Protein AF-A0A434ADX0-F1 (afdb_monomer)

Mean predicted aligned error: 3.62 Å

Sequence (81 aa):
MDLVYRGREITFDEVCSIFLDPALISFEDVGHYDEQRLISVGLSNRGRLLTVVWVERGDVARIITAFEPSHHQKRRYSNAK

Structure (mmCIF, N/CA/C/O backbone):
data_AF-A0A434ADX0-F1
#
_entry.id   AF-A0A434ADX0-F1
#
loop_
_atom_site.group_PDB
_atom_site.id
_atom_site.type_symbol
_atom_site.label_atom_id
_atom_site.label_alt_id
_atom_site.label_comp_id
_atom_site.label_asym_id
_atom_site.label_entity_id
_atom_site.label_seq_id
_atom_site.pdbx_PDB_ins_code
_atom_site.Cartn_x
_atom_site.Cartn_y
_atom_site.Cartn_z
_atom_site.occupancy
_atom_site.B_iso_or_equiv
_atom_site.auth_seq_id
_atom_site.auth_comp_id
_atom_site.auth_asym_id
_atom_site.auth_atom_id
_atom_site.pdbx_PDB_model_num
ATOM 1 N N . MET A 1 1 ? -2.764 -20.165 -1.757 1.00 59.19 1 MET A N 1
ATOM 2 C CA . MET A 1 1 ? -2.621 -18.740 -1.399 1.00 59.19 1 MET A CA 1
ATOM 3 C C . MET A 1 1 ? -1.788 -18.098 -2.485 1.00 59.19 1 MET A C 1
ATOM 5 O O . MET A 1 1 ? -0.653 -18.527 -2.668 1.00 59.19 1 MET A O 1
ATOM 9 N N . ASP A 1 2 ? -2.348 -17.151 -3.230 1.00 77.12 2 ASP A N 1
ATOM 10 C CA . ASP A 1 2 ? -1.584 -16.457 -4.265 1.00 77.12 2 ASP A CA 1
ATOM 11 C C . ASP A 1 2 ? -0.595 -15.500 -3.601 1.00 77.12 2 ASP A C 1
ATOM 13 O O . ASP A 1 2 ? -0.957 -14.681 -2.751 1.00 77.12 2 ASP A O 1
ATOM 17 N N . LEU A 1 3 ? 0.682 -15.678 -3.930 1.00 77.62 3 LEU A N 1
ATOM 18 C CA . LEU A 1 3 ? 1.778 -14.878 -3.401 1.00 77.62 3 LEU A CA 1
ATOM 19 C C . LEU A 1 3 ? 2.098 -13.770 -4.395 1.00 77.62 3 LEU A C 1
ATOM 21 O O . LEU A 1 3 ? 2.405 -14.049 -5.553 1.00 77.62 3 LEU A O 1
ATOM 25 N N . VAL A 1 4 ? 2.087 -12.529 -3.917 1.00 77.88 4 VAL A N 1
ATOM 26 C CA . VAL A 1 4 ? 2.531 -11.359 -4.689 1.00 77.88 4 VAL A CA 1
ATOM 27 C C . VAL A 1 4 ? 4.059 -11.324 -4.746 1.00 77.88 4 VAL A C 1
ATOM 29 O O . VAL A 1 4 ? 4.643 -10.983 -5.770 1.00 77.88 4 VAL A O 1
ATOM 32 N N . TYR A 1 5 ? 4.725 -11.756 -3.670 1.00 74.75 5 TYR A N 1
ATOM 33 C CA . TYR A 1 5 ? 6.179 -11.878 -3.623 1.00 74.75 5 TYR A CA 1
ATOM 34 C C . TYR A 1 5 ? 6.591 -13.152 -2.878 1.00 74.75 5 TYR A C 1
ATOM 36 O O . TYR A 1 5 ? 6.522 -13.230 -1.647 1.00 74.75 5 TYR A O 1
ATOM 44 N N . ARG A 1 6 ? 7.042 -14.168 -3.630 1.00 68.25 6 ARG A N 1
ATOM 45 C CA . ARG A 1 6 ? 7.378 -15.494 -3.077 1.00 68.25 6 ARG A CA 1
ATOM 46 C C . ARG A 1 6 ? 8.527 -15.470 -2.065 1.00 68.25 6 ARG A C 1
ATOM 48 O O . ARG A 1 6 ? 8.510 -16.262 -1.137 1.00 68.25 6 ARG A O 1
ATOM 55 N N . GLY A 1 7 ? 9.486 -14.551 -2.197 1.00 76.06 7 GLY A N 1
ATOM 56 C CA . GLY A 1 7 ? 10.657 -14.485 -1.310 1.00 76.06 7 GLY A CA 1
ATOM 57 C C . GLY A 1 7 ? 10.413 -13.881 0.082 1.00 76.06 7 GLY A C 1
ATOM 58 O O . GLY A 1 7 ? 11.320 -13.904 0.903 1.00 76.06 7 GLY A O 1
ATOM 59 N N . ARG A 1 8 ? 9.233 -13.303 0.353 1.00 73.31 8 ARG A N 1
ATOM 60 C CA . ARG A 1 8 ? 8.872 -12.663 1.646 1.00 73.31 8 ARG A CA 1
ATOM 61 C C . ARG A 1 8 ? 7.500 -13.099 2.162 1.00 73.31 8 ARG A C 1
ATOM 63 O O . ARG A 1 8 ? 6.955 -12.469 3.071 1.00 73.31 8 ARG A O 1
ATOM 70 N N . GLU A 1 9 ? 6.929 -14.137 1.550 1.00 88.19 9 GLU A N 1
ATOM 71 C CA . GLU A 1 9 ? 5.636 -14.709 1.945 1.00 88.19 9 GLU A CA 1
ATOM 72 C C . GLU A 1 9 ? 4.535 -13.642 2.062 1.00 88.19 9 GLU A C 1
ATOM 74 O O . GLU A 1 9 ? 3.744 -13.611 3.007 1.00 88.19 9 GLU A O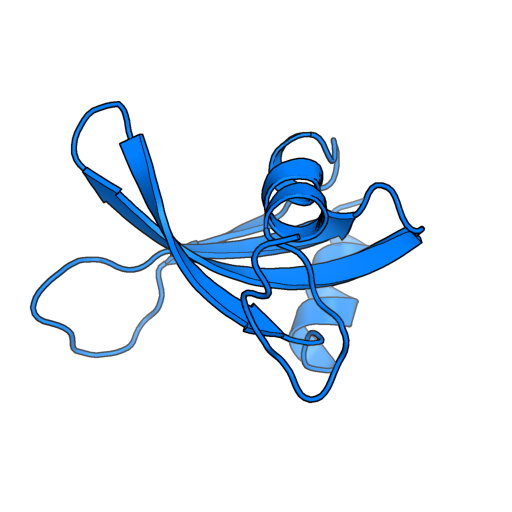 1
ATOM 79 N N . ILE A 1 10 ? 4.527 -12.706 1.109 1.00 92.81 10 ILE A N 1
ATOM 80 C CA . ILE A 1 10 ? 3.512 -11.657 1.022 1.00 92.81 10 ILE A CA 1
ATOM 81 C C . ILE A 1 10 ? 2.369 -12.206 0.173 1.00 92.81 10 ILE A C 1
ATOM 83 O O . ILE A 1 10 ? 2.537 -12.474 -1.023 1.00 92.81 10 ILE A O 1
ATOM 87 N N . THR A 1 11 ? 1.221 -12.412 0.808 1.00 94.25 11 THR A N 1
ATOM 88 C CA . THR A 1 11 ? 0.027 -12.977 0.175 1.00 94.25 11 THR A CA 1
ATOM 89 C C . THR A 1 11 ? -0.809 -11.863 -0.436 1.00 94.25 11 THR A C 1
ATOM 91 O O . THR A 1 11 ? -0.747 -10.719 0.007 1.00 94.25 11 THR A O 1
ATOM 94 N N . PHE A 1 12 ? -1.606 -12.186 -1.450 1.00 93.19 12 PHE A N 1
ATOM 95 C CA . PHE A 1 12 ? -2.511 -11.212 -2.058 1.00 93.19 12 PHE A CA 1
ATOM 96 C C . PHE A 1 12 ? -3.496 -10.618 -1.040 1.00 93.19 12 PHE A C 1
ATOM 98 O O . PHE A 1 12 ? -3.643 -9.405 -0.975 1.00 93.19 12 PHE A O 1
ATOM 105 N N . ASP A 1 13 ? -4.084 -11.460 -0.187 1.00 95.31 13 ASP A N 1
ATOM 106 C CA . ASP A 1 13 ? -4.977 -11.033 0.900 1.00 95.31 13 ASP A CA 1
ATOM 107 C C . ASP A 1 13 ? -4.312 -10.020 1.846 1.00 95.31 13 ASP A C 1
ATOM 109 O O . ASP A 1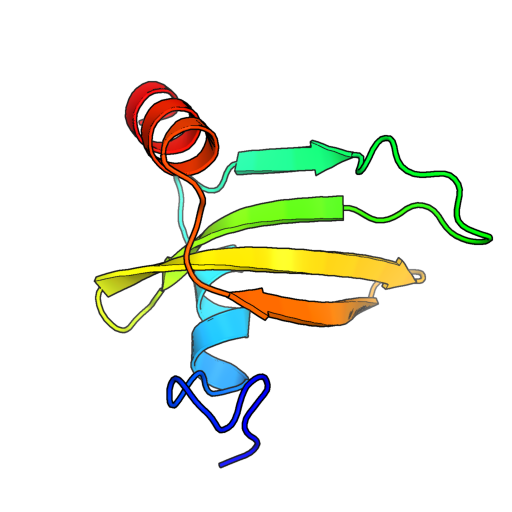 13 ? -4.878 -8.976 2.164 1.00 95.31 13 ASP A O 1
ATOM 113 N N . GLU A 1 14 ? -3.061 -10.280 2.229 1.00 96.44 14 GLU A N 1
ATOM 114 C CA . GLU A 1 14 ? -2.312 -9.372 3.088 1.00 96.44 14 GLU A CA 1
ATOM 115 C C . GLU A 1 14 ? -2.035 -8.034 2.391 1.00 96.44 14 GLU A C 1
ATOM 117 O O . GLU A 1 14 ? -2.155 -6.981 3.014 1.00 96.44 14 GLU A O 1
ATOM 122 N N . VAL A 1 15 ? -1.713 -8.056 1.095 1.00 96.69 15 VAL A N 1
ATOM 123 C CA . VAL A 1 15 ? -1.556 -6.833 0.298 1.00 96.69 15 VAL A CA 1
ATOM 124 C C . VAL A 1 15 ? -2.864 -6.052 0.244 1.00 96.69 15 VAL A C 1
ATOM 126 O O . VAL A 1 15 ? -2.855 -4.853 0.485 1.00 96.69 15 VAL A O 1
ATOM 129 N N . CYS A 1 16 ? -3.994 -6.706 -0.018 1.00 96.69 16 CYS A N 1
ATOM 130 C CA . CYS A 1 16 ? -5.295 -6.041 -0.049 1.00 96.69 16 CYS A CA 1
ATOM 131 C C . CYS A 1 16 ? -5.669 -5.423 1.302 1.00 96.69 16 CYS A C 1
ATOM 133 O O . CYS A 1 16 ? -6.293 -4.365 1.343 1.00 96.69 16 CYS A O 1
ATOM 135 N N . SER A 1 17 ? -5.260 -6.045 2.408 1.00 97.81 17 SER A N 1
ATOM 136 C CA . SER A 1 17 ? -5.613 -5.562 3.741 1.00 97.81 17 SER A CA 1
ATOM 137 C C . SER A 1 17 ? -5.056 -4.176 4.074 1.00 97.81 17 SER A C 1
ATOM 139 O O . SER A 1 17 ? -5.661 -3.486 4.890 1.00 97.81 17 SER A O 1
ATOM 141 N N . ILE A 1 18 ? -3.968 -3.727 3.425 1.00 97.88 18 ILE A N 1
ATOM 142 C CA . ILE A 1 18 ? -3.416 -2.394 3.711 1.00 97.88 18 ILE A CA 1
ATOM 143 C C . ILE A 1 18 ? -4.391 -1.279 3.344 1.00 97.88 18 ILE A C 1
ATOM 145 O O . ILE A 1 18 ? -4.357 -0.221 3.953 1.00 97.88 18 ILE A O 1
ATOM 149 N N . PHE A 1 19 ? -5.277 -1.502 2.369 1.00 96.81 19 PHE A N 1
ATOM 150 C CA . PHE A 1 19 ? -6.239 -0.488 1.932 1.00 96.81 19 PHE A CA 1
ATOM 151 C C . PHE A 1 19 ? -7.334 -0.221 2.975 1.00 96.81 19 PHE A C 1
ATOM 153 O O . PHE A 1 19 ? -8.102 0.724 2.826 1.00 96.81 19 PHE A O 1
ATOM 160 N N . LEU A 1 20 ? -7.398 -1.040 4.030 1.00 97.25 20 LEU A N 1
ATOM 161 C CA . LEU A 1 20 ? -8.282 -0.850 5.179 1.00 97.25 20 LEU A CA 1
ATOM 162 C C . LEU A 1 20 ? -7.591 -0.124 6.341 1.00 97.25 20 LEU A C 1
ATOM 164 O O . LEU A 1 20 ? -8.228 0.123 7.364 1.00 97.25 20 LEU A O 1
ATOM 168 N N . ASP A 1 21 ? -6.303 0.192 6.211 1.00 97.44 21 ASP A N 1
ATOM 169 C CA . ASP A 1 21 ? -5.554 0.930 7.218 1.00 97.44 21 ASP A CA 1
ATOM 170 C C . ASP A 1 21 ? -6.015 2.399 7.270 1.00 97.44 21 ASP A C 1
ATOM 172 O O . ASP A 1 21 ? -5.869 3.121 6.280 1.00 97.44 21 ASP A O 1
ATOM 176 N N . PRO A 1 22 ? -6.527 2.895 8.412 1.00 95.56 22 PRO A N 1
ATOM 177 C CA . PRO A 1 22 ? -6.928 4.294 8.551 1.00 95.56 22 PRO A CA 1
ATOM 178 C C . PRO A 1 22 ? -5.779 5.294 8.366 1.00 95.56 22 PRO A C 1
ATOM 180 O O . PRO A 1 22 ? -6.036 6.458 8.066 1.00 95.56 22 PRO A O 1
ATOM 183 N N . ALA A 1 23 ? -4.530 4.864 8.566 1.00 96.38 23 ALA A N 1
ATOM 184 C CA . ALA A 1 23 ? -3.336 5.690 8.394 1.00 96.38 23 ALA A CA 1
ATOM 185 C C . ALA A 1 23 ? -2.670 5.499 7.018 1.00 96.38 23 ALA A C 1
ATOM 187 O O . ALA A 1 23 ? -1.531 5.936 6.820 1.00 96.38 23 ALA A O 1
ATOM 188 N N . LEU A 1 24 ? -3.355 4.848 6.068 1.00 97.62 24 LEU A N 1
ATOM 189 C CA . LEU A 1 24 ? -2.835 4.612 4.727 1.00 97.62 24 LEU A CA 1
ATOM 190 C C . LEU A 1 24 ? -2.380 5.923 4.079 1.00 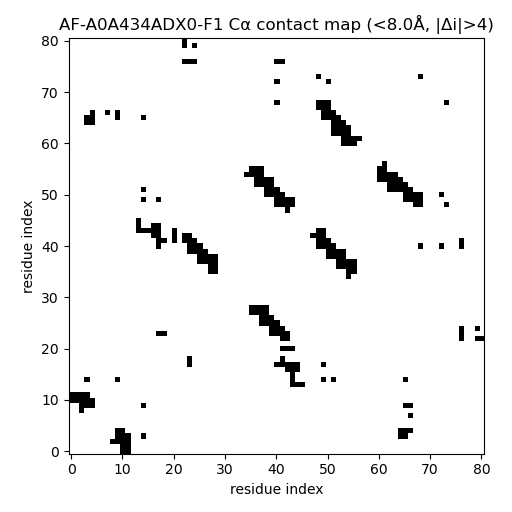97.62 24 LEU A C 1
ATOM 192 O O . LEU A 1 24 ? -3.145 6.879 3.945 1.00 97.62 24 LEU A O 1
ATOM 196 N N . ILE A 1 25 ? -1.142 5.934 3.590 1.00 97.69 25 ILE A N 1
ATOM 197 C CA . ILE A 1 25 ? -0.647 7.016 2.740 1.00 97.69 25 ILE A CA 1
ATOM 198 C C . ILE A 1 25 ? -0.580 6.541 1.295 1.00 97.69 25 ILE A C 1
ATOM 200 O O . ILE A 1 25 ? -0.076 5.453 1.027 1.00 97.69 25 ILE A O 1
ATOM 204 N N . SER A 1 26 ? -1.030 7.382 0.369 1.00 97.06 26 SER A N 1
ATOM 205 C CA . SER A 1 26 ? -0.962 7.135 -1.073 1.00 97.06 26 SER A CA 1
ATOM 206 C C . SER A 1 26 ? -0.365 8.345 -1.778 1.00 97.06 26 SER A C 1
ATOM 208 O O . SER A 1 26 ? -0.638 9.487 -1.408 1.00 97.06 26 SER A O 1
ATOM 210 N N . PHE A 1 27 ? 0.487 8.103 -2.766 1.00 95.81 27 PHE A N 1
ATOM 211 C CA . PHE A 1 27 ? 1.098 9.144 -3.586 1.00 95.81 27 PHE A CA 1
ATOM 212 C C . PHE A 1 27 ? 1.427 8.604 -4.975 1.00 95.81 27 PHE A C 1
ATOM 214 O O . PHE A 1 27 ? 1.595 7.401 -5.168 1.00 95.81 27 PHE A O 1
ATOM 221 N N . GLU A 1 28 ? 1.511 9.506 -5.945 1.00 96.00 28 GLU A N 1
ATOM 222 C CA . GLU A 1 28 ? 1.898 9.171 -7.311 1.00 96.00 28 GLU A CA 1
ATOM 223 C C . GLU A 1 28 ? 3.351 8.683 -7.367 1.00 96.00 28 GLU A C 1
ATOM 225 O O . GLU A 1 28 ? 4.245 9.234 -6.715 1.00 96.00 28 GLU A O 1
ATOM 230 N N . ASP A 1 29 ? 3.585 7.639 -8.159 1.00 94.31 29 ASP A N 1
ATOM 231 C CA . ASP A 1 29 ? 4.928 7.269 -8.583 1.00 94.31 29 ASP A CA 1
ATOM 232 C C . ASP A 1 29 ? 5.406 8.282 -9.630 1.00 94.31 29 ASP A C 1
ATOM 234 O O . ASP A 1 29 ? 4.741 8.499 -10.642 1.00 94.31 29 ASP A O 1
ATOM 238 N N . VAL A 1 30 ? 6.558 8.906 -9.380 1.00 91.88 30 VAL A N 1
ATOM 239 C CA . VAL A 1 30 ? 7.153 9.929 -10.258 1.00 91.88 30 VAL A CA 1
ATOM 240 C C . VAL A 1 30 ? 7.957 9.328 -11.416 1.00 91.88 30 VAL A C 1
ATOM 242 O O . VAL A 1 30 ? 8.561 10.064 -12.197 1.00 91.88 30 VAL A O 1
ATOM 245 N N . GLY A 1 31 ? 8.022 7.997 -11.517 1.00 90.50 31 GLY A N 1
ATOM 246 C CA . GLY A 1 31 ? 8.655 7.315 -12.641 1.00 90.50 31 GLY A CA 1
ATOM 247 C C . GLY A 1 31 ? 7.920 7.530 -13.970 1.00 90.50 31 GLY A C 1
ATOM 248 O O . GLY A 1 31 ? 6.710 7.737 -14.019 1.00 90.50 31 GLY A O 1
ATOM 249 N N . HIS A 1 32 ? 8.662 7.446 -15.075 1.00 91.69 32 HIS A N 1
ATOM 250 C CA . HIS A 1 32 ? 8.090 7.508 -16.420 1.00 91.69 32 HIS A CA 1
ATOM 251 C C . HIS A 1 32 ? 7.569 6.128 -16.838 1.00 91.69 32 HIS A C 1
ATOM 253 O O . HIS A 1 32 ? 8.352 5.229 -17.152 1.00 91.69 32 HIS A O 1
ATOM 259 N N . TYR A 1 33 ? 6.247 5.971 -16.839 1.00 90.94 33 TYR A N 1
ATOM 260 C CA . TYR A 1 33 ? 5.539 4.758 -17.246 1.00 90.94 33 TYR A CA 1
ATOM 261 C C . TYR A 1 33 ? 4.427 5.106 -18.239 1.00 90.94 33 TYR A C 1
ATOM 263 O O . TYR A 1 33 ? 3.943 6.235 -18.257 1.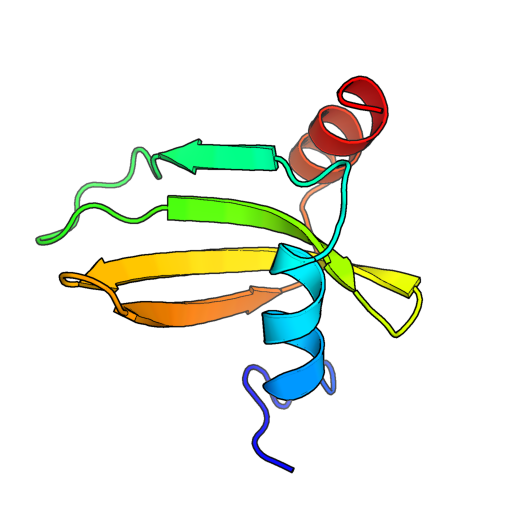00 90.94 33 TYR A O 1
ATOM 271 N N . ASP A 1 34 ? 3.978 4.121 -19.018 1.00 92.19 34 ASP A N 1
ATOM 272 C CA . ASP A 1 34 ? 2.852 4.293 -19.951 1.00 92.19 34 ASP A CA 1
ATOM 273 C C . ASP A 1 34 ? 1.500 4.498 -19.236 1.00 92.19 34 ASP A C 1
ATOM 275 O O . ASP A 1 34 ? 0.517 4.897 -19.856 1.00 92.19 34 ASP A O 1
ATOM 279 N N . GLU A 1 35 ? 1.434 4.210 -17.932 1.00 91.06 35 GLU A N 1
ATOM 280 C CA . GLU A 1 35 ? 0.256 4.395 -17.082 1.00 91.06 35 GLU A CA 1
ATOM 281 C C . GLU A 1 35 ? 0.649 5.003 -15.728 1.00 91.06 35 GLU A C 1
ATOM 283 O O . GLU A 1 35 ? 1.722 4.703 -15.195 1.00 91.06 35 GLU A O 1
ATOM 288 N N . GLN A 1 36 ? -0.228 5.833 -15.150 1.00 94.31 36 GLN A N 1
ATOM 289 C CA . GLN A 1 36 ? 0.002 6.432 -13.835 1.00 94.31 36 GLN A CA 1
ATOM 290 C C . GLN A 1 36 ? -0.023 5.350 -12.755 1.00 94.31 36 GLN A C 1
ATOM 292 O O . GLN A 1 36 ? -1.033 4.670 -12.565 1.00 94.31 36 GLN A O 1
ATOM 297 N N . ARG A 1 37 ? 1.084 5.213 -12.021 1.00 96.56 37 ARG A N 1
ATOM 298 C CA . ARG A 1 37 ? 1.187 4.295 -10.883 1.00 96.56 37 ARG A CA 1
ATOM 299 C C . ARG A 1 37 ? 1.010 5.046 -9.577 1.00 96.56 37 ARG A C 1
ATOM 301 O O . ARG A 1 37 ? 1.439 6.191 -9.431 1.00 96.56 37 ARG A O 1
ATOM 308 N N . LEU A 1 38 ? 0.394 4.372 -8.623 1.00 97.12 38 LEU A N 1
ATOM 309 C CA . LEU A 1 38 ? 0.217 4.830 -7.258 1.00 97.12 38 LEU A CA 1
ATOM 310 C C . LEU A 1 38 ? 1.053 3.950 -6.339 1.00 97.12 38 LEU A C 1
ATOM 312 O O . LEU A 1 38 ? 1.144 2.730 -6.513 1.00 97.12 38 LEU A O 1
ATOM 316 N N . ILE A 1 39 ? 1.671 4.590 -5.358 1.00 97.56 39 ILE A N 1
ATOM 317 C CA . ILE A 1 39 ? 2.399 3.943 -4.281 1.00 97.56 39 ILE A CA 1
ATOM 318 C C . ILE A 1 39 ? 1.613 4.185 -3.005 1.00 97.56 39 ILE A C 1
ATOM 320 O O . ILE A 1 39 ? 1.424 5.327 -2.586 1.00 97.56 39 ILE A O 1
ATOM 324 N N . SER A 1 40 ? 1.202 3.096 -2.371 1.00 98.19 40 SER A N 1
ATOM 325 C CA . SER A 1 40 ? 0.512 3.116 -1.090 1.00 98.19 40 SER A CA 1
ATOM 326 C C . SER A 1 40 ? 1.359 2.442 -0.019 1.00 98.19 40 SER A C 1
ATOM 328 O O . SER A 1 40 ? 1.992 1.418 -0.279 1.00 98.19 40 SER A O 1
ATOM 330 N N . VAL A 1 41 ? 1.396 3.017 1.182 1.00 98.25 41 VAL A N 1
ATOM 331 C CA . VAL A 1 41 ? 2.094 2.450 2.342 1.00 98.25 41 VAL A CA 1
ATOM 332 C C . VAL A 1 41 ? 1.109 2.356 3.497 1.00 98.25 41 VAL A C 1
ATOM 334 O O . VAL A 1 41 ? 0.532 3.370 3.887 1.00 98.25 41 VAL A O 1
ATOM 337 N N . GLY A 1 42 ? 0.934 1.149 4.031 1.00 98.31 42 GLY A N 1
ATOM 338 C CA . GLY A 1 42 ? -0.030 0.874 5.095 1.00 98.31 42 GLY A CA 1
ATOM 339 C C . GLY A 1 42 ? 0.283 -0.398 5.873 1.00 98.31 42 GLY A C 1
ATOM 340 O O . GLY A 1 42 ? 1.101 -1.229 5.456 1.00 98.31 42 GLY A O 1
ATOM 341 N N . LEU A 1 43 ? -0.331 -0.515 7.044 1.00 98.00 43 LEU A N 1
ATOM 342 C CA . LEU A 1 43 ? -0.234 -1.652 7.944 1.00 98.00 43 LEU A CA 1
ATOM 343 C C . LEU A 1 43 ? -1.177 -2.769 7.486 1.00 98.00 43 LEU A C 1
ATOM 345 O O . LEU A 1 43 ? -2.382 -2.574 7.359 1.00 98.00 43 LEU A O 1
ATOM 349 N N . SER A 1 44 ? -0.630 -3.959 7.258 1.00 97.62 44 SER A N 1
ATOM 350 C CA . SER A 1 44 ? -1.418 -5.132 6.888 1.00 97.62 44 SER A CA 1
ATOM 351 C C . SER A 1 44 ? -2.140 -5.749 8.088 1.00 97.62 44 SER A C 1
ATOM 353 O O . SER A 1 44 ? -1.762 -5.551 9.247 1.00 97.62 44 SER A O 1
ATOM 355 N N . ASN A 1 45 ? -3.119 -6.612 7.812 1.00 97.00 45 ASN A N 1
ATOM 356 C CA . ASN A 1 45 ? -3.803 -7.453 8.801 1.00 97.00 45 ASN A CA 1
ATOM 357 C C . ASN A 1 45 ? -2.863 -8.406 9.571 1.00 97.00 45 ASN A C 1
ATOM 359 O O . ASN A 1 45 ? -3.268 -8.986 10.577 1.00 97.00 45 ASN A O 1
ATOM 363 N N . ARG A 1 46 ? -1.605 -8.555 9.135 1.00 95.75 46 ARG A N 1
ATOM 364 C CA . ARG A 1 46 ? -0.551 -9.304 9.838 1.00 95.75 46 ARG A CA 1
ATOM 365 C C . ARG A 1 46 ? 0.375 -8.421 10.675 1.00 95.75 46 ARG A C 1
ATOM 367 O O . ARG A 1 46 ? 1.388 -8.905 11.174 1.00 95.75 46 ARG A O 1
ATOM 374 N N . GLY A 1 47 ? 0.073 -7.130 10.799 1.00 95.50 47 GLY A N 1
ATOM 375 C CA . GLY A 1 47 ? 0.904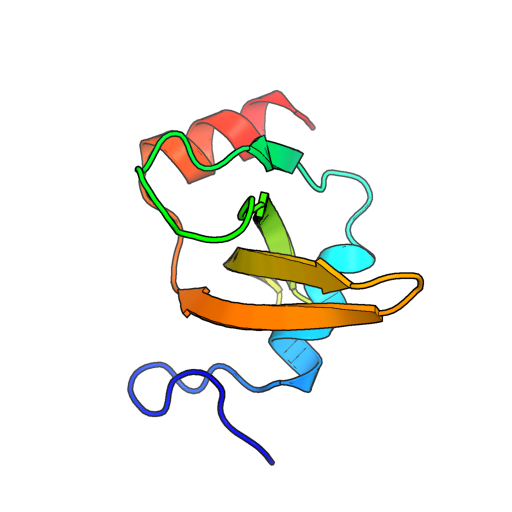 -6.172 11.524 1.00 95.50 47 GLY A CA 1
ATOM 376 C C . GLY A 1 47 ? 2.223 -5.840 10.818 1.00 95.50 47 GLY A C 1
ATOM 377 O O . GLY A 1 47 ? 3.136 -5.315 11.455 1.00 95.50 47 GLY A O 1
ATOM 378 N N . ARG A 1 48 ? 2.351 -6.139 9.516 1.00 95.50 48 ARG A N 1
ATOM 379 C CA . ARG A 1 48 ? 3.518 -5.756 8.709 1.00 95.50 48 ARG A CA 1
ATOM 380 C C . ARG A 1 48 ? 3.213 -4.468 7.962 1.00 95.50 48 ARG A C 1
ATOM 382 O O . ARG A 1 48 ? 2.170 -4.352 7.331 1.00 95.50 48 ARG A O 1
ATOM 389 N N . LEU A 1 49 ? 4.134 -3.511 7.996 1.00 97.25 49 LEU A N 1
ATOM 390 C CA . LEU A 1 49 ? 4.043 -2.347 7.121 1.00 97.25 49 LEU A CA 1
ATOM 391 C C . LEU A 1 49 ? 4.482 -2.761 5.715 1.00 97.25 49 LEU A C 1
ATOM 393 O O . LEU A 1 49 ? 5.573 -3.317 5.560 1.00 97.25 49 LEU A O 1
ATOM 397 N N . LEU A 1 50 ? 3.654 -2.496 4.708 1.00 97.75 50 LEU A N 1
ATOM 398 C CA . LEU A 1 50 ? 3.928 -2.845 3.315 1.00 97.75 50 LEU A CA 1
ATOM 399 C C . LEU A 1 50 ? 3.845 -1.607 2.426 1.00 97.75 50 LEU A C 1
ATOM 401 O O . LEU A 1 50 ? 3.007 -0.735 2.640 1.00 97.75 50 LEU A O 1
ATOM 405 N N . THR A 1 51 ? 4.696 -1.573 1.405 1.00 97.62 51 THR A N 1
ATOM 406 C CA . THR A 1 51 ? 4.559 -0.692 0.245 1.00 97.62 51 THR A CA 1
ATOM 407 C C . THR A 1 51 ? 3.930 -1.484 -0.890 1.00 97.62 51 THR A C 1
ATOM 409 O O . THR A 1 51 ? 4.413 -2.567 -1.229 1.00 97.62 51 THR A O 1
ATOM 412 N N . VAL A 1 52 ? 2.885 -0.936 -1.502 1.00 97.31 52 VAL A N 1
ATOM 413 C CA . VAL A 1 52 ? 2.144 -1.539 -2.612 1.00 97.31 52 VAL A CA 1
ATOM 414 C C . VAL A 1 52 ? 2.145 -0.572 -3.780 1.00 97.31 52 VAL A C 1
ATOM 416 O O . VAL A 1 52 ? 1.742 0.579 -3.639 1.00 97.31 52 VAL A O 1
ATOM 419 N N . VAL A 1 53 ? 2.597 -1.052 -4.934 1.00 96.25 53 VAL A N 1
ATOM 420 C CA . VAL A 1 53 ? 2.523 -0.318 -6.198 1.00 96.25 53 VAL A CA 1
ATOM 421 C C . VAL A 1 53 ? 1.357 -0.879 -6.986 1.00 96.25 53 VAL A C 1
ATOM 423 O O . VAL A 1 53 ? 1.266 -2.096 -7.184 1.00 96.25 53 VAL A O 1
ATOM 426 N N . TRP A 1 54 ? 0.467 -0.009 -7.432 1.00 96.56 54 TRP A N 1
ATOM 427 C CA . TRP A 1 54 ? -0.757 -0.393 -8.119 1.00 96.56 54 TRP A CA 1
ATOM 428 C C . TRP A 1 54 ? -1.180 0.680 -9.118 1.00 96.56 54 TRP A C 1
ATOM 430 O O . TRP A 1 54 ? -0.635 1.783 -9.138 1.00 96.56 54 TRP A O 1
ATOM 440 N N . VAL A 1 55 ? -2.119 0.326 -9.986 1.00 96.75 55 VAL A N 1
ATOM 441 C CA . VAL A 1 55 ? -2.729 1.241 -10.956 1.00 96.75 55 VAL A CA 1
ATOM 442 C C . VAL A 1 55 ? -4.235 1.205 -10.797 1.00 96.75 55 VAL A C 1
ATOM 444 O O . VAL A 1 55 ? -4.815 0.143 -10.546 1.00 96.75 55 VAL A O 1
ATOM 447 N N . GLU A 1 56 ? -4.860 2.361 -10.952 1.00 94.44 56 GLU A N 1
ATOM 448 C CA . GLU A 1 56 ? -6.310 2.487 -10.998 1.00 94.44 56 GLU A CA 1
ATOM 449 C C . GLU A 1 56 ? -6.791 2.263 -12.436 1.00 94.44 56 GLU A C 1
ATOM 451 O O . GLU A 1 56 ? -6.292 2.878 -13.381 1.00 94.44 56 GLU A O 1
ATOM 456 N N . ARG A 1 57 ? -7.737 1.340 -12.627 1.00 91.75 57 ARG A N 1
ATOM 457 C CA . ARG A 1 57 ? -8.376 1.072 -13.922 1.00 91.75 57 ARG A CA 1
ATOM 458 C C . ARG A 1 57 ? -9.887 1.042 -13.740 1.00 91.75 57 ARG A C 1
ATOM 460 O O . ARG A 1 57 ? -10.458 -0.012 -13.459 1.00 91.75 57 ARG A O 1
ATOM 467 N N . GLY A 1 58 ? -10.523 2.201 -13.908 1.00 90.62 58 GLY A N 1
ATOM 468 C CA . GLY A 1 58 ? -11.924 2.380 -13.523 1.00 90.62 58 GLY A CA 1
ATOM 469 C C . GLY A 1 58 ? -12.074 2.108 -12.028 1.00 90.62 58 GLY A C 1
ATOM 470 O O . GLY A 1 58 ? -11.273 2.595 -11.242 1.00 90.62 58 GLY A O 1
ATOM 471 N N . ASP A 1 59 ? -13.012 1.241 -11.657 1.00 89.75 59 ASP A N 1
ATOM 472 C CA . ASP A 1 59 ? -13.282 0.905 -10.252 1.00 89.75 59 ASP A CA 1
ATOM 473 C C . ASP A 1 59 ? -12.385 -0.222 -9.698 1.00 89.75 59 ASP A C 1
ATOM 475 O O . ASP A 1 59 ? -12.676 -0.813 -8.656 1.00 89.75 59 ASP A O 1
ATOM 479 N N . VAL A 1 60 ? -11.308 -0.582 -10.409 1.00 92.31 60 VAL A N 1
ATOM 480 C CA . VAL A 1 60 ? -10.426 -1.699 -10.043 1.00 92.31 60 VAL A CA 1
ATOM 481 C C . VAL A 1 60 ? -9.010 -1.210 -9.759 1.00 92.31 60 VAL A C 1
ATOM 483 O O . VAL A 1 60 ? -8.324 -0.692 -10.641 1.00 92.31 60 VAL A O 1
ATOM 486 N N . ALA A 1 61 ? -8.525 -1.486 -8.547 1.00 93.56 61 ALA A N 1
ATOM 487 C CA . ALA A 1 61 ? -7.113 -1.374 -8.202 1.00 93.56 61 ALA A CA 1
ATOM 488 C C . ALA A 1 61 ? -6.358 -2.636 -8.653 1.00 93.56 61 ALA A C 1
ATOM 490 O O . ALA A 1 61 ? -6.538 -3.726 -8.103 1.00 93.56 61 ALA A O 1
ATOM 491 N N . ARG A 1 62 ? -5.485 -2.507 -9.656 1.00 94.44 62 ARG A N 1
ATOM 492 C CA . ARG A 1 62 ? -4.600 -3.596 -10.090 1.00 94.44 62 ARG A CA 1
ATOM 493 C C . ARG A 1 62 ? -3.258 -3.480 -9.379 1.00 94.44 62 ARG A C 1
ATOM 495 O O . ARG A 1 62 ? -2.460 -2.597 -9.682 1.00 94.44 62 ARG A O 1
ATOM 502 N N . ILE A 1 63 ? -2.979 -4.426 -8.488 1.00 94.25 63 ILE A N 1
ATOM 503 C CA . ILE A 1 63 ? -1.676 -4.551 -7.825 1.00 94.25 63 ILE A CA 1
ATOM 504 C C . ILE A 1 63 ? -0.606 -4.947 -8.854 1.00 94.25 63 ILE A C 1
ATOM 506 O O . ILE A 1 63 ? -0.765 -5.923 -9.587 1.00 94.25 63 ILE A O 1
ATOM 510 N N . ILE A 1 64 ? 0.493 -4.191 -8.891 1.00 93.12 64 ILE A N 1
ATOM 511 C CA . ILE A 1 64 ? 1.695 -4.499 -9.679 1.00 93.12 64 ILE A CA 1
ATOM 512 C C . ILE A 1 64 ? 2.690 -5.276 -8.818 1.00 93.12 64 ILE A C 1
ATOM 514 O O . ILE A 1 64 ? 3.199 -6.312 -9.239 1.00 93.12 64 ILE A O 1
ATOM 518 N N . THR A 1 65 ? 2.994 -4.773 -7.619 1.00 92.69 65 THR A N 1
ATOM 519 C CA . THR A 1 65 ? 3.943 -5.411 -6.697 1.00 92.69 65 THR A CA 1
ATOM 520 C C . THR A 1 65 ? 3.726 -4.948 -5.258 1.00 92.69 65 THR A C 1
ATOM 522 O O . THR A 1 65 ? 3.106 -3.912 -5.017 1.00 92.69 65 THR A O 1
ATOM 525 N N . ALA A 1 66 ? 4.264 -5.709 -4.306 1.00 94.69 66 ALA A N 1
ATOM 526 C CA . ALA A 1 66 ? 4.281 -5.369 -2.892 1.00 94.69 66 ALA A CA 1
ATOM 527 C C . ALA A 1 66 ? 5.608 -5.781 -2.242 1.00 94.69 66 ALA A C 1
ATOM 529 O O . ALA A 1 66 ? 6.162 -6.842 -2.545 1.00 94.69 66 ALA A O 1
ATOM 530 N N . PHE A 1 67 ? 6.127 -4.941 -1.350 1.00 94.31 67 PHE A N 1
ATOM 531 C CA . PHE A 1 67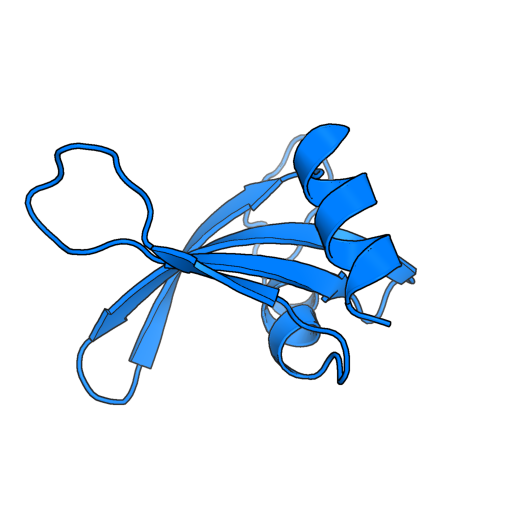 ? 7.413 -5.153 -0.685 1.00 94.31 67 PHE A CA 1
ATOM 532 C C . PHE A 1 67 ? 7.508 -4.382 0.639 1.00 94.31 67 PHE A C 1
ATOM 534 O O . PHE A 1 67 ? 6.635 -3.593 0.987 1.00 94.31 67 PHE A O 1
ATOM 541 N N . GLU A 1 68 ? 8.576 -4.626 1.401 1.00 94.06 68 GLU A N 1
ATOM 542 C CA . GLU A 1 68 ? 8.832 -3.898 2.644 1.00 94.06 68 GLU A CA 1
ATOM 543 C C . GLU A 1 68 ? 9.210 -2.428 2.360 1.00 94.06 68 GLU A C 1
ATOM 545 O O . GLU A 1 68 ? 10.093 -2.183 1.534 1.00 94.06 68 GLU A O 1
ATOM 550 N N . PRO A 1 69 ? 8.608 -1.446 3.053 1.00 95.56 69 PRO A N 1
ATOM 551 C CA . PRO A 1 69 ? 8.872 -0.039 2.805 1.00 95.56 69 PRO A CA 1
ATOM 552 C C . PRO A 1 69 ? 10.322 0.351 3.076 1.00 95.56 69 PRO A C 1
ATOM 554 O O . PRO A 1 69 ? 10.962 -0.129 4.015 1.00 95.56 69 PRO A O 1
ATOM 557 N N . SER A 1 70 ? 10.818 1.322 2.312 1.00 95.00 70 SER A N 1
ATOM 558 C CA . SER A 1 70 ? 12.097 1.972 2.611 1.00 95.00 70 SER A CA 1
ATOM 559 C C . SER A 1 70 ? 12.027 2.763 3.924 1.00 95.00 70 SER A C 1
ATOM 561 O O . SER A 1 70 ? 10.952 3.171 4.363 1.00 95.00 70 SER A O 1
ATOM 563 N N . HIS A 1 71 ? 13.175 3.073 4.537 1.00 96.56 71 HIS A N 1
ATOM 564 C CA . HIS A 1 71 ? 13.221 3.912 5.747 1.00 96.56 71 HIS A CA 1
ATOM 565 C C . HIS A 1 71 ? 12.480 5.249 5.591 1.00 96.56 71 HIS A C 1
ATOM 567 O O . HIS A 1 71 ? 11.834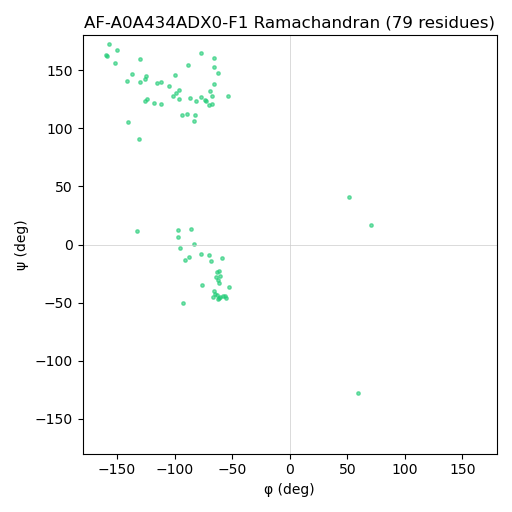 5.715 6.529 1.00 96.56 71 HIS A O 1
ATOM 573 N N . HIS A 1 72 ? 12.543 5.859 4.405 1.00 94.94 72 HIS A N 1
ATOM 574 C CA . HIS A 1 72 ? 11.828 7.100 4.125 1.00 94.94 72 HIS A CA 1
ATOM 575 C C . HIS A 1 72 ? 10.307 6.894 4.126 1.00 94.94 72 HIS A C 1
ATOM 577 O O . HIS A 1 72 ? 9.584 7.672 4.746 1.00 94.94 72 HIS A O 1
ATOM 583 N N . GLN A 1 73 ? 9.827 5.826 3.485 1.00 95.50 73 GLN A N 1
ATOM 584 C CA . GLN A 1 73 ? 8.407 5.466 3.461 1.00 95.50 73 GLN A CA 1
ATOM 585 C C . GLN A 1 73 ? 7.887 5.132 4.864 1.00 95.50 73 GLN A C 1
ATOM 587 O O . GLN A 1 73 ? 6.843 5.649 5.256 1.00 95.50 73 GLN A O 1
ATOM 592 N N . LYS A 1 74 ? 8.657 4.370 5.659 1.00 96.62 74 LYS A N 1
ATOM 593 C CA . LYS A 1 74 ? 8.342 4.088 7.073 1.00 96.62 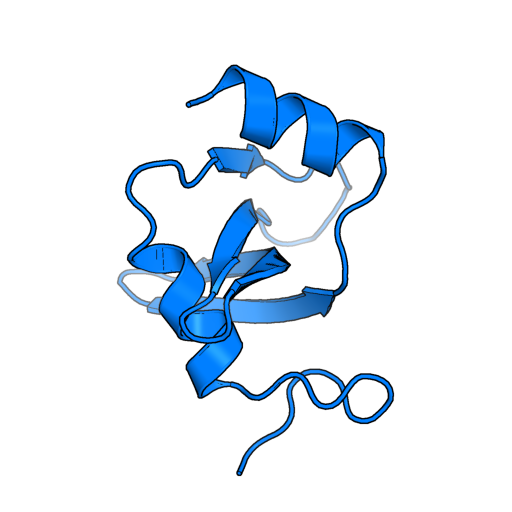74 LYS A CA 1
ATOM 594 C C . LYS A 1 74 ? 8.165 5.381 7.876 1.00 96.62 74 LYS A C 1
ATOM 596 O O . LYS A 1 74 ? 7.188 5.527 8.605 1.00 96.62 74 LYS A O 1
ATOM 601 N N . ARG A 1 75 ? 9.082 6.342 7.711 1.00 95.75 75 ARG A N 1
ATOM 602 C CA . ARG A 1 75 ? 9.006 7.645 8.391 1.00 95.75 75 ARG A CA 1
ATOM 603 C C . ARG A 1 75 ? 7.790 8.452 7.945 1.00 95.75 75 ARG A C 1
ATOM 605 O O . ARG A 1 75 ? 7.122 9.047 8.780 1.00 95.75 75 ARG A O 1
ATOM 612 N N . ARG A 1 76 ? 7.501 8.472 6.641 1.00 94.75 76 ARG A N 1
ATOM 613 C CA . ARG A 1 76 ? 6.344 9.189 6.093 1.00 94.75 76 ARG A CA 1
ATOM 614 C C . ARG A 1 76 ? 5.034 8.651 6.668 1.00 94.75 76 ARG A C 1
ATOM 616 O O . ARG A 1 76 ? 4.218 9.450 7.103 1.00 94.75 76 ARG A O 1
ATOM 623 N N . TYR A 1 77 ? 4.887 7.329 6.732 1.00 96.50 77 TYR A N 1
ATOM 624 C CA . TYR A 1 77 ? 3.730 6.677 7.348 1.00 96.50 77 TYR A CA 1
ATOM 625 C C . TYR A 1 77 ? 3.618 7.006 8.844 1.00 96.50 77 TYR A C 1
ATOM 627 O O . TYR A 1 77 ? 2.568 7.429 9.311 1.00 96.50 77 TYR A O 1
ATOM 635 N N . SER A 1 78 ? 4.722 6.914 9.594 1.00 94.50 78 SER A N 1
ATOM 636 C CA . SER A 1 78 ? 4.726 7.236 11.029 1.00 94.50 78 SER A CA 1
ATOM 637 C C . SER A 1 78 ? 4.332 8.683 11.343 1.00 94.50 78 SER A C 1
ATOM 639 O O . SER A 1 78 ? 3.856 8.932 12.443 1.00 94.50 78 SER A O 1
ATOM 641 N N . ASN A 1 79 ? 4.565 9.618 10.420 1.00 93.00 79 ASN A N 1
ATOM 642 C CA . ASN A 1 79 ? 4.197 11.027 10.570 1.00 93.00 79 ASN A CA 1
ATOM 643 C C . ASN A 1 79 ? 2.768 11.334 10.092 1.00 93.00 79 ASN A C 1
ATOM 645 O O . ASN A 1 79 ? 2.310 12.459 10.263 1.00 93.00 79 ASN A O 1
ATOM 649 N N . ALA A 1 80 ? 2.117 10.385 9.416 1.00 84.69 80 ALA A N 1
ATOM 650 C CA . ALA A 1 80 ? 0.742 10.516 8.940 1.00 84.69 80 ALA A CA 1
ATOM 651 C C . ALA A 1 80 ? -0.292 10.012 9.962 1.00 84.69 80 ALA A C 1
ATOM 653 O O . ALA A 1 80 ? -1.479 10.282 9.801 1.00 84.69 80 ALA A O 1
ATOM 654 N N . LYS A 1 81 ? 0.168 9.290 10.991 1.00 65.19 81 LYS A N 1
ATOM 655 C CA . LYS A 1 81 ? -0.611 8.876 12.159 1.00 65.19 81 LYS A CA 1
ATOM 656 C C . LYS A 1 81 ? -0.680 9.999 13.191 1.00 65.19 81 LYS A C 1
ATOM 658 O O . LYS A 1 81 ? -1.755 10.131 13.814 1.00 65.19 81 LYS A O 1
#

Organism: NCBI:txid2487017

Nearest PDB structures (foldseek):
  7vd7-assembly1_A  TM=8.254E-01  e=1.339E-03  Salmonella enterica subsp. enterica serovar Typhimurium
  8e00-assembly1_B  TM=5.535E-01  e=1.835E+00  Saccharomyces cerevisiae
  4buj-assembly1_D  TM=5.276E-01  e=1.731E+00  Saccharomyces cerevisiae S288C
  4hz9-assembly1_B  TM=3.763E-01  e=1.082E+00  Ralstonia pickettii 12D

Secondary structure (DSSP, 8-state):
--EEEGGGTEEHHHHHHGGG-TT-EEEE--S--SS--EEEEEE-TTS-EEEEEEEEETTEEEEEEEEPPPHHHHHHHHTT-

Radius of gyration: 12.2 Å; Cα contacts (8 Å, |Δi|>4): 145; chains: 1; bounding box: 26×30×32 Å

InterPro domains:
  IPR007460 Ribonuclease toxin, BrnT, of type II toxin-antitoxin system [PF04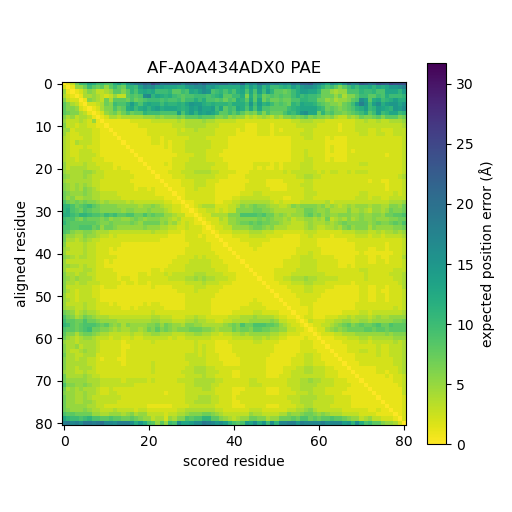365] (8-66)
  IPR038573 Ribonuclease toxin BrnT superfamily [G3DSA:3.10.450.530] (3-75)

pLDDT: mean 92.49, std 7.87, range [59.19, 98.31]

Solvent-accessible surface area (backbone atoms only — not comparable to full-atom values): 4751 Å² total; per-residue (Å²): 131,64,58,67,29,78,93,73,75,37,36,49,68,45,61,58,36,17,79,73,29,93,50,48,41,75,46,75,51,89,69,95,60,101,60,79,37,36,39,33,39,21,46,20,84,81,75,45,62,35,29,37,37,28,31,78,57,85,97,40,79,45,78,75,44,58,46,74,52,52,74,66,53,51,52,53,40,67,72,61,103

Foldseek 3Di:
DDALDPVPRHHPQQVVQFVVAPLKDKDWDPDDDPAIKIWIWGQGPVRAIKIWIWGDDPPDTGTPGMDHDDPVSVVVSVVSD